Protein AF-A0A2D4M4Z4-F1 (afdb_monomer_lite)

Foldseek 3Di:
DVVVLVVCPPPPLVVLLVQCLVVLQPLVRNVVSLVVLLVVLQCVPNPDDDDPPDCSLVVSLVSLVSSLVSSVVNLVVVPDDDPVCCCRRPVVSNVSNVSSVVSSVPVPSDPVVCCVVVVNPPPD

Secondary structure (DSSP, 8-state):
-HHHHHHHTTTTHHHHHHHHHHSTT-HHHHHHHHHHHHHHH--GGG-S---TT-THHHHHHHHHHHHHHHHHHHHHT-----TTTHIIIIIHHHHHHHHHHHHHHHS--S-GGGHHHHT--TT-

InterPro domains:
  IPR044189 Exportin 4/7-like [PTHR12596] (1-124)

Sequence (124 aa):
FMMLFEWIYPAYMPILQRAVELWYHDPACTTPVLKLMAELVHNRSQRLQFDVSSPNGILLFRETSKMITTYGNRILTLGEVPKDQVYALKLKGVSICFSMLKAALSGSYVNFGVFRLYGDDALD

pLDDT: mean 85.31, std 11.13, range [47.78, 95.75]

Structure (mmCIF, N/CA/C/O backbone):
data_AF-A0A2D4M4Z4-F1
#
_entry.id   AF-A0A2D4M4Z4-F1
#
loop_
_atom_site.group_PDB
_atom_site.id
_atom_site.type_symbol
_atom_site.label_atom_id
_atom_site.label_alt_id
_ato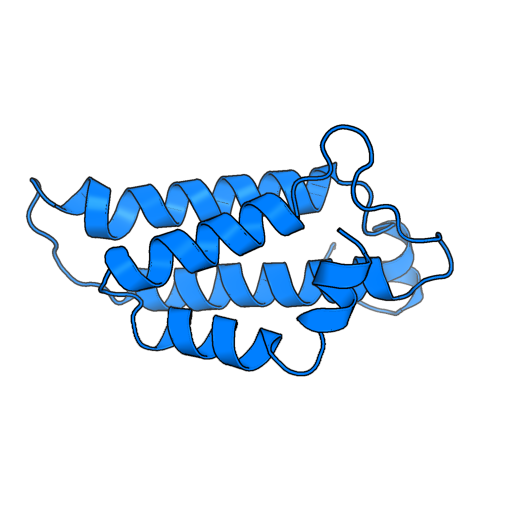m_site.label_comp_id
_atom_site.label_asym_id
_atom_site.label_entity_id
_atom_site.label_seq_id
_atom_site.pdbx_PDB_ins_code
_atom_site.Cartn_x
_atom_site.Cartn_y
_atom_site.Cartn_z
_atom_site.occupancy
_atom_site.B_iso_or_equiv
_atom_site.auth_seq_id
_atom_site.auth_comp_id
_atom_site.auth_asym_id
_atom_site.auth_atom_id
_atom_site.pdbx_PDB_model_num
ATOM 1 N N . PHE A 1 1 ? 10.422 -13.525 -6.873 1.00 77.31 1 PHE A N 1
ATOM 2 C CA . PHE A 1 1 ? 9.706 -12.242 -6.737 1.00 77.31 1 PHE A CA 1
ATOM 3 C C . PHE A 1 1 ? 9.188 -11.737 -8.079 1.00 77.31 1 PHE A C 1
ATOM 5 O O . PHE A 1 1 ? 7.999 -11.479 -8.140 1.00 77.31 1 PHE A O 1
ATOM 12 N N . MET A 1 2 ? 9.981 -11.717 -9.161 1.00 83.44 2 MET A N 1
ATOM 13 C CA . MET A 1 2 ? 9.459 -11.388 -10.506 1.00 83.44 2 MET A CA 1
ATOM 14 C C . MET A 1 2 ? 8.306 -12.300 -10.957 1.00 83.44 2 MET A C 1
ATOM 16 O O . MET A 1 2 ? 7.235 -11.792 -11.247 1.00 83.44 2 MET A O 1
ATOM 20 N N . MET A 1 3 ? 8.449 -13.630 -10.858 1.00 86.06 3 MET A N 1
ATOM 21 C CA . MET A 1 3 ? 7.341 -14.561 -11.162 1.00 86.06 3 MET A CA 1
ATOM 22 C C . MET A 1 3 ? 6.078 -14.307 -10.320 1.00 86.06 3 MET A C 1
ATOM 24 O O . MET A 1 3 ? 4.968 -14.515 -10.788 1.00 86.06 3 MET A O 1
ATOM 28 N N . LEU A 1 4 ? 6.233 -13.858 -9.066 1.00 86.38 4 LEU A N 1
ATOM 29 C CA . LEU A 1 4 ? 5.096 -13.519 -8.203 1.00 86.38 4 LEU A CA 1
ATOM 30 C C . LEU A 1 4 ? 4.425 -12.225 -8.677 1.00 86.38 4 LEU A C 1
ATOM 32 O O . LEU A 1 4 ? 3.203 -12.150 -8.705 1.00 86.38 4 LEU A O 1
ATOM 36 N N . PHE A 1 5 ? 5.220 -11.222 -9.058 1.00 86.38 5 PHE A N 1
ATOM 37 C CA . PHE A 1 5 ? 4.713 -9.982 -9.632 1.00 86.38 5 PHE A CA 1
ATOM 38 C C . PHE A 1 5 ? 3.964 -10.243 -10.943 1.00 86.38 5 PHE A C 1
ATOM 40 O O . PHE A 1 5 ? 2.835 -9.792 -11.072 1.00 86.38 5 PHE A O 1
ATOM 47 N N . GLU A 1 6 ? 4.535 -11.026 -11.859 1.00 87.88 6 GLU A N 1
ATOM 48 C CA . GLU A 1 6 ? 3.899 -11.418 -13.128 1.00 87.88 6 GLU A CA 1
ATOM 49 C C . GLU A 1 6 ? 2.654 -12.282 -12.928 1.00 87.88 6 GLU A C 1
ATOM 51 O O . GLU A 1 6 ? 1.710 -12.212 -13.709 1.00 87.88 6 GLU A O 1
ATOM 56 N N . TRP A 1 7 ? 2.629 -13.099 -11.874 1.00 88.56 7 TRP A N 1
ATOM 57 C CA . TRP A 1 7 ? 1.443 -13.874 -11.547 1.00 88.56 7 TRP A CA 1
ATOM 58 C C . TRP A 1 7 ? 0.321 -12.982 -11.011 1.00 88.56 7 TRP A C 1
ATOM 60 O O . TRP A 1 7 ? -0.820 -13.159 -11.417 1.00 88.56 7 TRP A O 1
ATOM 70 N N . ILE A 1 8 ? 0.623 -12.016 -10.132 1.00 89.25 8 ILE A N 1
ATOM 71 C CA . ILE A 1 8 ? -0.379 -11.131 -9.509 1.00 89.25 8 ILE A CA 1
ATOM 72 C C . ILE A 1 8 ? -0.849 -10.033 -10.470 1.00 89.25 8 ILE A C 1
ATOM 74 O O . ILE A 1 8 ? -2.043 -9.725 -10.530 1.00 89.25 8 ILE A O 1
ATOM 78 N N . TYR A 1 9 ? 0.073 -9.403 -11.189 1.00 86.94 9 TYR A N 1
ATOM 79 C CA . TYR A 1 9 ? -0.201 -8.288 -12.083 1.00 86.94 9 TYR A CA 1
ATOM 80 C C . TYR A 1 9 ? -0.304 -8.773 -13.539 1.00 86.94 9 TYR A C 1
ATOM 82 O O . TYR A 1 9 ? 0.593 -9.471 -13.997 1.00 86.94 9 TYR A O 1
ATOM 90 N N . PRO A 1 10 ? -1.334 -8.371 -14.310 1.00 88.12 10 PRO A N 1
ATOM 91 C CA . PRO A 1 10 ? -2.387 -7.413 -13.957 1.00 88.12 10 PRO A CA 1
ATOM 92 C C . PRO A 1 10 ? -3.657 -8.051 -13.368 1.00 88.12 10 PRO A C 1
ATOM 94 O O . PRO A 1 10 ? -4.513 -7.331 -12.863 1.00 88.12 10 PRO A O 1
ATOM 97 N N . ALA A 1 11 ? -3.817 -9.374 -13.444 1.00 90.19 11 ALA A N 1
ATOM 98 C CA . ALA A 1 11 ? -5.121 -10.024 -13.276 1.00 90.19 11 ALA A CA 1
ATOM 99 C C . ALA A 1 11 ? -5.660 -10.034 -11.832 1.00 90.19 11 ALA A C 1
ATOM 101 O O . ALA A 1 11 ? -6.856 -9.835 -11.621 1.00 90.19 11 ALA A O 1
ATOM 102 N N . TYR A 1 12 ? -4.803 -10.248 -10.831 1.00 90.69 12 TYR A N 1
ATOM 103 C CA . TYR A 1 12 ? -5.220 -10.436 -9.434 1.00 90.69 12 TYR A CA 1
ATOM 104 C C . TYR A 1 12 ? -5.011 -9.193 -8.563 1.00 90.69 12 TYR A C 1
ATOM 106 O O . TYR A 1 12 ? -5.627 -9.079 -7.503 1.00 90.69 12 TYR A O 1
ATOM 114 N N . MET A 1 13 ? -4.209 -8.222 -9.011 1.00 91.56 13 MET A N 1
ATOM 115 C CA . MET A 1 13 ? -4.018 -6.954 -8.296 1.00 91.56 13 MET A CA 1
ATOM 116 C C . MET A 1 13 ? -5.345 -6.206 -8.014 1.00 91.56 13 MET A C 1
ATOM 118 O O . MET A 1 13 ? -5.543 -5.767 -6.877 1.00 91.56 13 MET A O 1
ATOM 122 N N . PRO A 1 14 ? -6.309 -6.120 -8.960 1.00 93.00 14 PRO A N 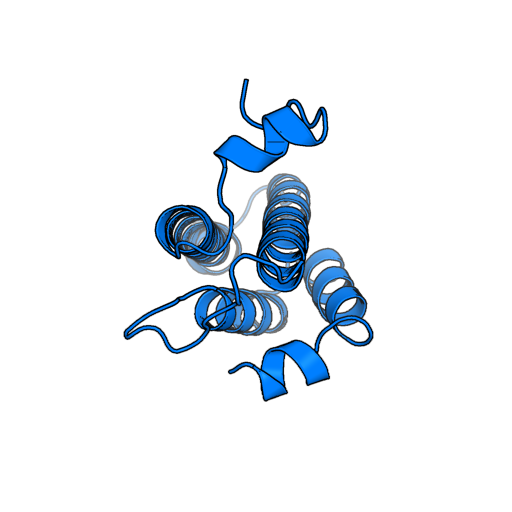1
ATOM 123 C CA . PRO A 1 14 ? -7.613 -5.506 -8.700 1.00 93.00 14 PRO A CA 1
ATOM 124 C C . PRO A 1 14 ? -8.420 -6.232 -7.619 1.00 93.00 14 PRO A C 1
ATOM 126 O O . PRO A 1 14 ? -9.137 -5.591 -6.854 1.00 93.00 14 PRO A O 1
ATOM 129 N N . ILE A 1 15 ? -8.283 -7.559 -7.524 1.00 93.88 15 ILE A N 1
ATOM 130 C CA . ILE A 1 15 ? -8.970 -8.374 -6.514 1.00 93.88 15 ILE A CA 1
ATOM 131 C C . ILE A 1 15 ? -8.427 -8.038 -5.125 1.00 93.88 15 ILE A C 1
ATOM 133 O O . ILE A 1 15 ? -9.207 -7.803 -4.204 1.00 93.88 15 ILE A O 1
ATOM 137 N N . LEU A 1 16 ? -7.101 -7.944 -4.981 1.00 93.31 16 LEU A N 1
ATOM 138 C CA . LEU A 1 16 ? -6.462 -7.552 -3.722 1.00 93.31 16 LEU A CA 1
ATOM 139 C C . LEU A 1 16 ? -6.877 -6.141 -3.292 1.00 93.31 16 LEU A C 1
ATOM 141 O O . LEU A 1 16 ? -7.194 -5.922 -2.124 1.00 93.31 16 LEU A O 1
ATOM 145 N N . GLN A 1 17 ? -6.939 -5.194 -4.232 1.00 93.31 17 GLN A N 1
ATOM 146 C CA . GLN A 1 17 ? -7.410 -3.838 -3.937 1.00 93.31 17 GLN A CA 1
ATOM 147 C C . GLN A 1 17 ? -8.869 -3.826 -3.494 1.00 93.31 17 GLN A C 1
ATOM 149 O O . GLN A 1 17 ? -9.204 -3.201 -2.488 1.00 93.31 17 GLN A O 1
ATOM 154 N N . ARG A 1 18 ? -9.734 -4.556 -4.205 1.00 94.56 18 ARG A N 1
ATOM 155 C CA . ARG A 1 18 ? -11.150 -4.651 -3.852 1.00 94.56 18 ARG A CA 1
ATOM 156 C C . ARG A 1 18 ? -11.350 -5.306 -2.489 1.00 94.56 18 ARG A C 1
ATOM 158 O O . ARG A 1 18 ? -12.232 -4.888 -1.744 1.00 94.56 18 ARG A O 1
ATOM 165 N N . ALA A 1 19 ? -10.519 -6.286 -2.142 1.00 94.25 19 ALA A N 1
ATOM 166 C CA . ALA A 1 19 ? -10.564 -6.930 -0.840 1.00 94.25 19 ALA A CA 1
ATOM 167 C C . ALA A 1 19 ? -10.268 -5.941 0.295 1.00 94.25 19 ALA A C 1
ATOM 169 O O . ALA A 1 19 ? -11.024 -5.846 1.260 1.00 94.25 19 ALA A O 1
ATOM 170 N N . VAL A 1 20 ? -9.205 -5.149 0.153 1.00 94.81 20 VAL A N 1
ATOM 171 C CA . VAL A 1 20 ? -8.844 -4.131 1.147 1.00 94.81 20 VAL A CA 1
ATOM 172 C C . VAL A 1 20 ? -9.907 -3.036 1.241 1.00 94.81 20 VAL A C 1
ATOM 174 O O . VAL A 1 20 ? -10.187 -2.539 2.329 1.00 94.81 20 VAL A O 1
ATOM 177 N N . GLU A 1 21 ? -10.535 -2.687 0.120 1.00 94.88 21 GLU A N 1
ATOM 178 C CA . GLU A 1 21 ? -11.613 -1.703 0.084 1.00 94.88 21 GLU A CA 1
ATOM 179 C C . GLU A 1 21 ? -12.888 -2.180 0.797 1.00 94.88 21 GLU A C 1
ATOM 181 O O . GLU A 1 21 ? -13.523 -1.392 1.495 1.00 94.88 21 GLU A O 1
ATOM 186 N N . LEU A 1 22 ? -13.276 -3.446 0.617 1.00 94.88 22 LEU A N 1
ATOM 187 C CA . LEU A 1 22 ? -14.497 -4.020 1.193 1.00 94.88 22 LEU A CA 1
ATOM 188 C C . LEU A 1 22 ? -14.342 -4.354 2.678 1.00 94.88 22 LEU A C 1
ATOM 190 O O . LEU A 1 22 ? -15.218 -4.039 3.483 1.00 94.88 22 LEU A O 1
ATOM 194 N N . TRP A 1 23 ? -13.219 -4.968 3.044 1.00 95.06 23 TRP A N 1
ATOM 195 C CA . TRP A 1 23 ? -12.980 -5.495 4.388 1.00 95.06 23 TRP A CA 1
ATOM 196 C C . TRP A 1 23 ? -12.091 -4.587 5.238 1.00 95.06 23 TRP A C 1
ATOM 198 O O . TRP A 1 23 ? -11.476 -5.053 6.189 1.00 95.06 23 TRP A O 1
ATOM 208 N N . TYR A 1 24 ? -12.033 -3.284 4.939 1.00 92.38 24 TYR A N 1
ATOM 209 C CA . TYR A 1 24 ? -11.206 -2.299 5.658 1.00 92.38 24 TYR A CA 1
ATOM 210 C C . TYR A 1 24 ? -11.391 -2.299 7.189 1.00 92.38 24 TYR A C 1
ATOM 212 O O . TYR A 1 24 ? -10.493 -1.887 7.916 1.00 92.38 24 TYR A O 1
ATOM 220 N N . HIS A 1 25 ? -12.552 -2.745 7.671 1.00 91.00 25 HIS A N 1
ATOM 221 C CA . HIS A 1 25 ? -12.916 -2.841 9.084 1.00 91.00 25 HIS A CA 1
ATOM 222 C C . HIS A 1 25 ? -12.475 -4.158 9.748 1.00 91.00 25 HIS A C 1
ATOM 224 O O . HIS A 1 25 ? -12.526 -4.253 10.971 1.00 91.00 25 HIS A O 1
ATOM 230 N N . ASP A 1 26 ? -12.041 -5.157 8.972 1.00 94.00 26 ASP A N 1
ATOM 231 C CA . ASP A 1 26 ? -11.583 -6.457 9.461 1.00 94.00 26 ASP A CA 1
ATOM 232 C C . ASP A 1 26 ? -10.064 -6.635 9.236 1.00 94.00 26 ASP A C 1
ATOM 234 O O . ASP A 1 26 ? -9.596 -6.893 8.113 1.00 94.00 26 ASP A O 1
ATOM 238 N N . PRO A 1 27 ? -9.246 -6.532 10.303 1.00 91.62 27 PRO A N 1
ATOM 239 C CA . PRO A 1 27 ? -7.810 -6.767 10.237 1.00 91.62 27 PRO A CA 1
ATOM 240 C C . PRO A 1 27 ? -7.425 -8.180 9.812 1.00 91.62 27 PRO A C 1
ATOM 242 O O . PRO A 1 27 ? -6.319 -8.344 9.294 1.00 91.62 27 PRO A O 1
ATOM 245 N N . ALA A 1 28 ? -8.273 -9.190 10.031 1.00 93.00 28 ALA A N 1
ATOM 246 C CA . ALA A 1 28 ? -7.973 -10.567 9.650 1.00 93.00 28 ALA A CA 1
ATOM 247 C C . ALA A 1 28 ? -7.903 -10.717 8.124 1.00 93.00 28 ALA A C 1
ATOM 249 O O . ALA A 1 28 ? -7.065 -11.464 7.621 1.00 93.00 28 ALA A O 1
ATOM 250 N N . CYS A 1 29 ? -8.707 -9.943 7.391 1.00 92.81 29 CYS A N 1
ATOM 251 C CA . CYS A 1 29 ? -8.691 -9.896 5.932 1.00 92.81 29 CYS A CA 1
ATOM 252 C C . CYS A 1 29 ? -7.671 -8.890 5.384 1.00 92.81 29 CYS A C 1
ATOM 254 O O . CYS A 1 29 ? -6.929 -9.196 4.452 1.00 92.81 29 CYS A O 1
ATOM 256 N N . THR A 1 30 ? -7.600 -7.688 5.959 1.00 93.69 30 THR A N 1
ATOM 257 C CA . THR A 1 30 ? -6.764 -6.601 5.415 1.00 93.69 30 THR A CA 1
ATOM 258 C C . THR A 1 30 ? -5.286 -6.757 5.741 1.00 93.69 30 THR A C 1
ATOM 260 O O . THR A 1 30 ? -4.441 -6.536 4.874 1.00 93.69 30 THR A O 1
ATOM 263 N N . THR A 1 31 ? -4.938 -7.176 6.962 1.00 93.75 31 THR A N 1
ATOM 264 C CA . THR A 1 31 ? -3.534 -7.263 7.399 1.00 93.75 31 THR A CA 1
ATOM 265 C C . THR A 1 31 ? -2.702 -8.196 6.516 1.00 93.75 31 THR A C 1
ATOM 267 O O . THR A 1 31 ? -1.597 -7.794 6.147 1.00 93.75 31 THR A O 1
ATOM 270 N N . PRO A 1 32 ? -3.161 -9.411 6.150 1.00 95.19 32 PRO A N 1
ATOM 271 C CA . PRO A 1 32 ? -2.400 -10.288 5.263 1.00 95.19 32 PRO A CA 1
ATOM 272 C C . PRO A 1 32 ? -2.165 -9.673 3.884 1.00 95.19 32 PRO A C 1
ATOM 274 O O . PRO A 1 32 ? -1.048 -9.747 3.380 1.00 95.19 32 PRO A O 1
ATOM 277 N N . VAL A 1 33 ? -3.175 -9.015 3.304 1.00 94.88 33 VAL A N 1
ATOM 278 C CA . VAL A 1 33 ? -3.055 -8.375 1.985 1.00 94.88 33 VAL A CA 1
ATOM 279 C C . VAL A 1 33 ? -2.073 -7.205 2.035 1.00 94.88 33 VAL A C 1
ATOM 281 O O . VAL A 1 33 ? -1.171 -7.120 1.204 1.00 94.88 33 VAL A O 1
ATOM 284 N N . LEU A 1 34 ? -2.182 -6.342 3.048 1.00 94.88 34 LEU A N 1
ATOM 285 C CA . LEU A 1 34 ? -1.257 -5.222 3.240 1.00 94.88 34 LEU A CA 1
ATOM 286 C C . LEU A 1 34 ? 0.177 -5.707 3.497 1.00 94.88 34 LEU A C 1
ATOM 288 O O . LEU A 1 34 ? 1.122 -5.129 2.970 1.00 94.88 34 LEU A O 1
ATOM 292 N N . LYS A 1 35 ? 0.362 -6.784 4.270 1.00 94.50 35 LYS A N 1
ATOM 293 C CA . LYS A 1 35 ? 1.685 -7.385 4.496 1.00 94.50 35 LYS A CA 1
ATOM 294 C C . LYS A 1 35 ? 2.263 -8.022 3.238 1.00 94.50 35 LYS A C 1
ATOM 296 O O . LYS A 1 35 ? 3.456 -7.874 3.001 1.00 94.50 35 LYS A O 1
ATOM 301 N N . LEU A 1 36 ? 1.441 -8.704 2.441 1.00 92.88 36 LEU A N 1
ATOM 302 C CA . LEU A 1 36 ? 1.861 -9.264 1.157 1.00 92.88 36 LEU A CA 1
ATOM 303 C C . LEU A 1 36 ? 2.366 -8.153 0.232 1.00 92.88 36 LEU A C 1
ATOM 305 O O . LEU A 1 36 ? 3.456 -8.271 -0.321 1.00 92.88 36 LEU A O 1
ATOM 309 N N . MET A 1 37 ? 1.609 -7.059 0.118 1.00 92.81 37 MET A N 1
ATOM 310 C CA . MET A 1 37 ? 2.026 -5.889 -0.656 1.00 92.81 37 MET A CA 1
ATOM 311 C C . MET A 1 37 ? 3.297 -5.253 -0.091 1.00 92.81 37 MET A C 1
ATOM 313 O O . MET A 1 37 ? 4.196 -4.905 -0.852 1.00 92.81 37 MET A O 1
ATOM 317 N N . ALA A 1 38 ? 3.421 -5.161 1.234 1.00 92.12 38 ALA A N 1
ATOM 318 C CA . ALA A 1 38 ? 4.627 -4.646 1.870 1.00 92.12 38 ALA A CA 1
ATOM 319 C C . ALA A 1 38 ? 5.863 -5.487 1.571 1.00 92.12 38 ALA A C 1
ATOM 321 O O . ALA A 1 38 ? 6.895 -4.918 1.235 1.00 92.12 38 ALA A O 1
ATOM 322 N N . GLU A 1 39 ? 5.764 -6.812 1.629 1.00 90.38 39 GLU A N 1
ATOM 323 C CA . GLU A 1 39 ? 6.869 -7.702 1.263 1.00 90.38 39 GLU A CA 1
ATOM 324 C C . GLU A 1 39 ? 7.180 -7.658 -0.235 1.00 90.38 39 GLU A C 1
ATOM 326 O O . GLU A 1 39 ? 8.349 -7.678 -0.612 1.00 90.38 39 GLU A O 1
ATOM 331 N N . LEU A 1 40 ? 6.164 -7.545 -1.098 1.00 88.12 40 LEU A N 1
ATOM 332 C CA . LEU A 1 40 ? 6.364 -7.425 -2.545 1.00 88.12 40 LEU A CA 1
ATOM 333 C C . LEU A 1 40 ? 7.144 -6.152 -2.902 1.00 88.12 40 LEU A C 1
ATOM 335 O O . LEU A 1 40 ? 8.028 -6.186 -3.753 1.00 88.12 40 LEU A O 1
ATOM 339 N N . VAL A 1 41 ? 6.833 -5.044 -2.229 1.00 86.88 41 VAL A N 1
ATOM 340 C CA . VAL A 1 41 ? 7.502 -3.750 -2.410 1.00 86.88 41 VAL A CA 1
ATOM 341 C C . VAL A 1 41 ? 8.820 -3.687 -1.634 1.00 86.88 41 VAL A C 1
ATOM 343 O O . VAL A 1 41 ? 9.681 -2.862 -1.927 1.00 86.88 41 VAL A O 1
ATOM 346 N N . HIS A 1 42 ? 9.068 -4.553 -0.658 1.00 84.38 42 HIS A N 1
ATOM 347 C CA . HIS A 1 42 ? 10.302 -4.499 0.115 1.00 84.38 42 HIS A CA 1
ATOM 348 C C . HIS A 1 42 ? 11.497 -5.102 -0.648 1.00 84.38 42 HIS A C 1
ATOM 350 O O . HIS A 1 42 ? 11.734 -6.309 -0.621 1.00 84.38 42 HIS A O 1
ATOM 356 N N . ASN A 1 43 ? 12.321 -4.248 -1.273 1.00 74.38 43 ASN A N 1
ATOM 357 C CA . ASN A 1 43 ? 13.475 -4.681 -2.081 1.00 74.38 43 ASN A CA 1
ATOM 358 C C . ASN A 1 43 ? 14.720 -5.083 -1.271 1.00 74.38 43 ASN A C 1
ATOM 360 O O . ASN A 1 43 ? 15.849 -4.689 -1.584 1.00 74.38 43 ASN A O 1
ATOM 364 N N . ARG A 1 44 ? 14.567 -5.830 -0.178 1.00 72.19 44 ARG A N 1
ATOM 365 C CA . ARG A 1 44 ? 15.739 -6.235 0.606 1.00 72.19 44 ARG A CA 1
ATOM 366 C C . ARG A 1 44 ? 16.608 -7.188 -0.213 1.00 72.19 44 ARG A C 1
ATOM 368 O O . ARG A 1 44 ? 16.106 -8.179 -0.735 1.00 72.19 44 ARG A O 1
ATOM 375 N N . SER A 1 45 ? 17.906 -6.894 -0.303 1.00 69.62 45 SER A N 1
ATOM 376 C CA . SER A 1 45 ? 18.891 -7.685 -1.063 1.00 69.62 45 SER A CA 1
ATOM 377 C C . SER A 1 45 ? 18.644 -7.735 -2.576 1.00 69.62 45 SER A C 1
ATOM 379 O O . SER A 1 45 ? 19.019 -8.713 -3.213 1.00 69.62 45 SER A O 1
ATOM 381 N N . GLN A 1 46 ? 18.014 -6.701 -3.148 1.00 70.56 46 GLN A N 1
ATOM 382 C CA . GLN A 1 46 ? 17.719 -6.623 -4.585 1.00 70.56 46 GLN A CA 1
ATOM 383 C C . GLN A 1 46 ? 16.894 -7.821 -5.103 1.00 70.56 46 GLN A C 1
ATOM 385 O O . GLN A 1 46 ? 17.135 -8.347 -6.189 1.00 70.56 46 GLN A O 1
ATOM 390 N N . ARG A 1 47 ? 15.935 -8.297 -4.300 1.00 76.38 47 ARG A N 1
ATOM 391 C CA . ARG A 1 47 ? 15.074 -9.448 -4.628 1.00 76.38 47 ARG A CA 1
ATOM 392 C C . ARG A 1 47 ? 14.146 -9.198 -5.812 1.00 76.38 47 ARG A C 1
ATOM 394 O O . ARG A 1 47 ? 13.754 -10.157 -6.480 1.00 76.38 47 ARG A O 1
ATOM 401 N N . LEU A 1 48 ? 13.769 -7.944 -6.036 1.00 76.50 48 LEU A N 1
ATOM 402 C CA . LEU A 1 48 ? 12.930 -7.518 -7.143 1.00 76.50 48 LEU A CA 1
ATOM 403 C C . LEU A 1 48 ? 13.677 -6.418 -7.900 1.00 76.50 48 LEU A C 1
ATOM 405 O O . LEU A 1 48 ? 13.704 -5.263 -7.486 1.00 76.50 48 LEU A O 1
ATOM 409 N N . GLN A 1 49 ? 14.344 -6.806 -8.982 1.00 74.12 49 GLN A N 1
ATOM 410 C CA . GLN A 1 49 ? 15.021 -5.878 -9.880 1.00 74.12 49 GLN A CA 1
ATOM 411 C C . GLN A 1 49 ? 14.202 -5.749 -11.152 1.00 74.12 49 GLN A C 1
ATOM 413 O O . GLN A 1 49 ? 13.914 -6.744 -11.817 1.00 74.12 49 GLN A O 1
ATOM 418 N N . PHE A 1 50 ? 13.833 -4.516 -11.468 1.00 77.81 50 PHE A N 1
ATOM 419 C CA . PHE A 1 50 ? 13.292 -4.169 -12.768 1.00 77.81 50 PHE A CA 1
ATOM 420 C C . PHE A 1 50 ? 14.418 -3.573 -13.596 1.00 77.81 50 PHE A C 1
ATOM 422 O O . PHE A 1 50 ? 15.232 -2.809 -13.075 1.00 77.81 50 PHE A O 1
ATOM 429 N N . ASP A 1 51 ? 14.464 -3.932 -14.874 1.00 73.44 51 ASP A N 1
ATOM 430 C CA . ASP A 1 51 ? 15.329 -3.229 -15.809 1.00 73.44 51 ASP A CA 1
ATOM 431 C C . ASP A 1 51 ? 14.917 -1.748 -15.870 1.00 73.44 51 ASP A C 1
ATOM 433 O O . ASP A 1 51 ? 13.732 -1.429 -15.742 1.00 73.44 51 ASP A O 1
ATOM 437 N N . VAL A 1 52 ? 15.873 -0.841 -16.071 1.00 67.19 52 VAL A N 1
ATOM 438 C CA . VAL A 1 52 ? 15.614 0.605 -16.175 1.00 67.19 52 VAL A CA 1
ATOM 439 C C . VAL A 1 52 ? 14.684 0.920 -17.353 1.00 67.19 52 VAL A C 1
ATOM 441 O O . VAL A 1 52 ? 13.940 1.896 -17.301 1.00 67.19 52 VAL A O 1
ATOM 444 N N . SER A 1 53 ? 14.672 0.080 -18.392 1.00 72.19 53 SER A N 1
ATOM 445 C CA . SER A 1 53 ? 13.741 0.194 -19.516 1.00 72.19 53 SER A CA 1
ATOM 446 C C . SER A 1 53 ? 12.382 -0.473 -19.265 1.00 72.19 53 SER A C 1
ATOM 448 O O . SER A 1 53 ? 11.507 -0.418 -20.130 1.00 72.19 53 SER A O 1
ATOM 450 N N . SER A 1 54 ? 12.190 -1.151 -18.130 1.00 80.12 54 SER A N 1
ATOM 451 C CA . SER A 1 54 ? 10.956 -1.874 -17.825 1.00 80.12 54 SER A CA 1
ATOM 452 C C . SER A 1 54 ? 9.908 -0.956 -17.184 1.00 80.12 54 SER A C 1
ATOM 454 O O . SER A 1 54 ? 10.195 -0.294 -16.185 1.00 80.12 54 SER A O 1
ATOM 456 N N . PRO A 1 55 ? 8.646 -0.979 -17.653 1.00 81.94 55 PRO A N 1
ATOM 457 C CA . PRO A 1 55 ? 7.564 -0.239 -17.004 1.00 81.94 55 PRO A CA 1
ATOM 458 C C . PRO A 1 55 ? 7.157 -0.842 -15.648 1.00 81.94 55 PRO A C 1
ATOM 460 O O . PRO A 1 55 ? 6.439 -0.202 -14.882 1.00 81.94 55 PRO A O 1
ATOM 463 N N . ASN A 1 56 ? 7.602 -2.061 -15.322 1.00 85.06 56 ASN A N 1
ATOM 464 C CA . ASN A 1 56 ? 7.120 -2.827 -14.170 1.00 85.06 56 ASN A CA 1
ATOM 465 C C . ASN A 1 56 ? 7.358 -2.130 -12.823 1.00 85.06 56 ASN A C 1
ATOM 467 O O . ASN A 1 56 ? 6.517 -2.234 -11.931 1.00 85.06 56 ASN A O 1
ATOM 471 N N . GLY A 1 57 ? 8.451 -1.375 -12.686 1.00 84.56 57 GLY A N 1
ATOM 472 C CA . GLY A 1 57 ? 8.720 -0.593 -11.478 1.00 84.56 57 GLY A CA 1
ATOM 473 C C . GLY A 1 57 ? 7.696 0.521 -11.249 1.00 84.56 57 GLY A C 1
ATOM 474 O O . GLY A 1 57 ? 7.171 0.665 -10.143 1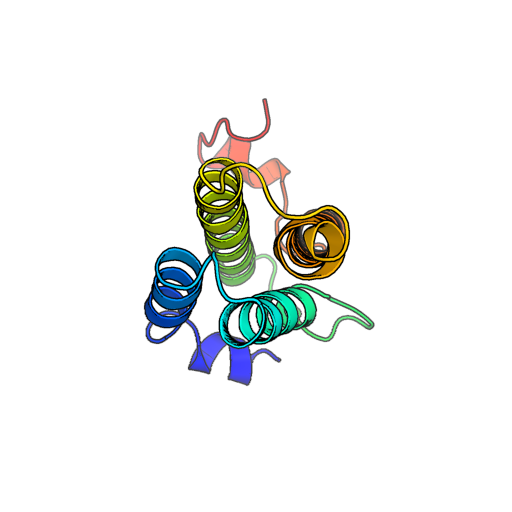.00 84.56 57 GLY A O 1
ATOM 475 N N . ILE A 1 58 ? 7.334 1.244 -12.315 1.00 83.69 58 ILE A N 1
ATOM 476 C CA . ILE A 1 58 ? 6.287 2.278 -12.287 1.00 83.69 58 ILE A CA 1
ATOM 477 C C . ILE A 1 58 ? 4.924 1.642 -12.004 1.00 83.69 58 ILE A C 1
ATOM 479 O O . ILE A 1 58 ? 4.160 2.155 -11.186 1.00 83.69 58 ILE A O 1
ATOM 483 N N . LEU A 1 59 ? 4.624 0.504 -12.636 1.00 87.75 59 LEU A N 1
ATOM 484 C CA . LEU A 1 59 ? 3.367 -0.215 -12.423 1.00 87.75 59 LEU A CA 1
ATOM 485 C C . LEU A 1 59 ? 3.230 -0.687 -10.971 1.00 87.75 59 LEU A C 1
ATOM 487 O O . LEU A 1 59 ? 2.197 -0.449 -10.348 1.00 87.75 59 LEU A O 1
ATOM 491 N N . LEU A 1 60 ? 4.281 -1.277 -10.393 1.00 88.75 60 LEU A N 1
ATOM 492 C CA . LEU A 1 60 ? 4.287 -1.679 -8.987 1.00 88.75 60 LEU A CA 1
ATOM 493 C C . LEU A 1 60 ? 4.080 -0.479 -8.056 1.00 88.75 60 LEU A C 1
ATOM 495 O O . LEU A 1 60 ? 3.280 -0.562 -7.120 1.00 88.75 60 LEU A O 1
ATOM 499 N N . PHE A 1 61 ? 4.771 0.634 -8.311 1.00 87.88 61 PHE A N 1
ATOM 500 C CA . PHE A 1 61 ? 4.612 1.859 -7.531 1.00 87.88 61 PHE A CA 1
ATOM 501 C C . PHE A 1 61 ? 3.175 2.381 -7.597 1.00 87.88 61 PHE A C 1
ATOM 503 O O . PHE A 1 61 ? 2.568 2.639 -6.560 1.00 87.88 61 PHE A O 1
ATOM 510 N N . ARG A 1 62 ? 2.591 2.452 -8.796 1.00 88.56 62 ARG A N 1
ATOM 511 C CA . ARG A 1 62 ? 1.205 2.884 -9.005 1.00 88.56 62 ARG A CA 1
ATOM 512 C C . ARG A 1 62 ? 0.208 2.014 -8.239 1.00 88.56 62 ARG A C 1
ATOM 514 O O . ARG A 1 62 ? -0.653 2.547 -7.540 1.00 88.56 62 ARG A O 1
ATOM 521 N N . GLU A 1 63 ? 0.318 0.691 -8.343 1.00 91.44 63 GLU A N 1
ATOM 522 C CA . GLU A 1 63 ? -0.596 -0.233 -7.657 1.00 91.44 63 GLU A CA 1
ATOM 523 C C . GLU A 1 63 ? -0.441 -0.175 -6.132 1.00 91.44 63 GLU A C 1
ATOM 525 O O . GLU A 1 63 ? -1.430 -0.253 -5.398 1.00 91.44 63 GLU A O 1
ATOM 530 N N . THR A 1 64 ? 0.786 0.034 -5.652 1.00 92.31 64 THR A N 1
ATOM 531 C CA . THR A 1 64 ? 1.081 0.227 -4.226 1.00 92.31 64 THR A CA 1
ATOM 532 C C . THR A 1 64 ? 0.477 1.529 -3.711 1.00 92.31 64 THR A C 1
ATOM 534 O O . THR A 1 64 ? -0.226 1.524 -2.700 1.00 92.31 64 THR A O 1
ATOM 537 N N . SER A 1 65 ? 0.684 2.636 -4.426 1.00 92.00 65 SER A N 1
ATOM 538 C CA . SER A 1 65 ? 0.117 3.943 -4.089 1.00 92.00 65 SER A CA 1
ATOM 539 C C . SER A 1 65 ? -1.408 3.893 -4.060 1.00 92.00 65 SER A C 1
ATOM 541 O O . SER A 1 65 ? -2.020 4.362 -3.102 1.00 92.00 65 SER A O 1
ATOM 543 N N . LYS A 1 66 ? -2.031 3.232 -5.044 1.00 93.75 66 LYS A N 1
ATOM 544 C CA . LYS A 1 66 ? -3.482 3.019 -5.076 1.00 93.75 66 LYS A CA 1
ATOM 545 C C . LYS A 1 66 ? -3.978 2.184 -3.893 1.00 93.75 66 LYS A C 1
ATOM 547 O O . LYS A 1 66 ? -5.018 2.502 -3.320 1.00 93.75 66 LYS A O 1
ATOM 552 N N . MET A 1 67 ? -3.244 1.145 -3.491 1.00 94.81 67 MET A N 1
ATOM 553 C CA . MET A 1 67 ? -3.585 0.336 -2.315 1.00 9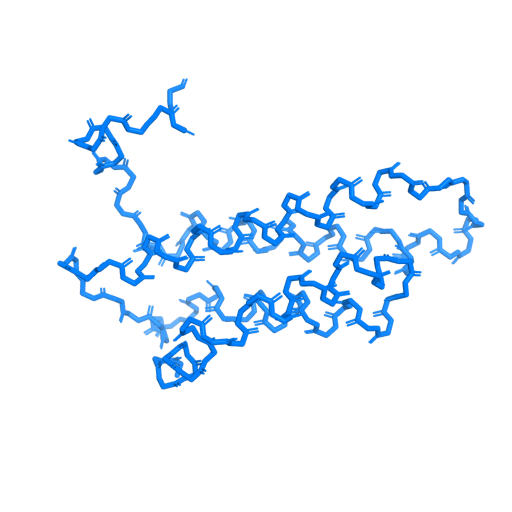4.81 67 MET A CA 1
ATOM 554 C C . MET A 1 67 ? -3.542 1.174 -1.028 1.00 94.81 67 MET A C 1
ATOM 556 O O . MET A 1 67 ? -4.478 1.127 -0.227 1.00 94.81 67 MET A O 1
ATOM 560 N N . ILE A 1 68 ? -2.479 1.968 -0.848 1.00 95.12 68 ILE A N 1
ATOM 561 C CA . ILE A 1 68 ? -2.291 2.838 0.321 1.00 95.12 68 ILE A CA 1
ATOM 562 C C . ILE A 1 68 ? -3.417 3.869 0.414 1.00 95.12 68 ILE A C 1
ATOM 564 O O . ILE A 1 68 ? -4.023 4.008 1.476 1.00 95.12 68 ILE A O 1
ATOM 568 N N . THR A 1 69 ? -3.728 4.567 -0.681 1.00 95.38 69 THR A N 1
ATOM 569 C CA . THR A 1 69 ? -4.781 5.593 -0.687 1.00 95.38 69 THR A CA 1
ATOM 570 C C . THR A 1 69 ? -6.167 4.988 -0.500 1.00 95.38 69 THR A C 1
ATOM 572 O O . THR A 1 69 ? -6.965 5.530 0.260 1.00 95.38 69 THR A O 1
ATOM 575 N N . THR A 1 70 ? -6.450 3.832 -1.108 1.00 95.12 70 THR A N 1
ATOM 576 C CA . THR A 1 70 ? -7.734 3.128 -0.940 1.00 95.12 70 THR A CA 1
ATOM 577 C C . THR A 1 70 ? -7.956 2.728 0.516 1.00 95.12 70 THR A C 1
ATOM 579 O O . THR A 1 70 ? -8.990 3.063 1.096 1.00 95.12 70 THR A O 1
ATOM 582 N N . TYR A 1 71 ? -6.976 2.061 1.135 1.00 95.75 71 TYR A N 1
ATOM 583 C CA . TYR A 1 71 ? -7.069 1.679 2.543 1.00 95.75 71 TYR A CA 1
ATOM 584 C C . TYR A 1 71 ? -7.149 2.905 3.458 1.00 95.75 71 TYR A C 1
ATOM 586 O O . TYR A 1 71 ? -8.001 2.958 4.341 1.00 95.75 71 TYR A O 1
ATOM 594 N N . GLY A 1 72 ? -6.303 3.912 3.216 1.00 94.31 72 GLY A N 1
ATOM 595 C CA . GLY A 1 72 ? -6.269 5.161 3.976 1.00 94.31 72 GLY A CA 1
ATOM 596 C C . GLY A 1 72 ? -7.612 5.894 3.960 1.00 94.31 72 GLY A C 1
ATOM 597 O O . GLY A 1 72 ? -8.146 6.233 5.011 1.00 94.31 72 GLY A O 1
ATOM 598 N N . ASN A 1 73 ? -8.217 6.063 2.786 1.00 95.12 73 ASN A N 1
ATOM 599 C CA . ASN A 1 73 ? -9.517 6.722 2.667 1.00 95.12 73 ASN A CA 1
ATOM 600 C C . ASN A 1 73 ? -10.619 5.940 3.387 1.00 95.12 73 ASN A C 1
ATOM 602 O O . ASN A 1 73 ? -11.451 6.535 4.068 1.00 95.12 73 ASN A O 1
ATOM 606 N N . ARG A 1 74 ? -10.613 4.605 3.298 1.00 94.81 74 ARG A N 1
ATOM 607 C CA . ARG A 1 74 ? -11.603 3.767 3.985 1.00 94.81 74 ARG A CA 1
ATOM 608 C C . ARG A 1 74 ? -11.417 3.783 5.500 1.00 94.81 74 ARG A C 1
ATOM 610 O O . ARG A 1 74 ? -12.391 3.972 6.222 1.00 94.81 74 ARG A O 1
ATOM 617 N N . ILE A 1 75 ? -10.189 3.677 6.004 1.00 93.38 75 ILE A N 1
ATOM 618 C CA . ILE A 1 75 ? -9.936 3.650 7.451 1.00 93.38 75 ILE A CA 1
ATOM 619 C C . ILE A 1 75 ? -10.232 4.992 8.140 1.00 93.38 75 ILE A C 1
ATOM 621 O O . ILE A 1 75 ? -10.536 5.020 9.332 1.00 93.38 75 ILE A O 1
ATOM 625 N N . LEU A 1 76 ? -10.184 6.107 7.404 1.00 91.50 76 LEU A N 1
ATOM 626 C CA . LEU A 1 76 ? -10.619 7.415 7.903 1.00 91.50 76 LEU A CA 1
ATOM 627 C C . LEU A 1 76 ? -12.136 7.484 8.123 1.00 91.50 76 LEU A C 1
ATOM 629 O O . LEU A 1 76 ? -12.576 8.198 9.018 1.00 91.50 76 LEU A O 1
ATOM 633 N N . THR A 1 77 ? -12.921 6.708 7.367 1.00 92.69 77 THR A N 1
ATOM 634 C CA . THR A 1 77 ? -14.378 6.575 7.578 1.00 92.69 77 THR A CA 1
ATOM 635 C C . THR A 1 77 ? -14.741 5.659 8.746 1.00 92.69 77 THR A C 1
ATOM 637 O O . THR A 1 77 ? -15.901 5.604 9.149 1.00 92.69 77 THR A O 1
ATOM 640 N N . LEU A 1 78 ? -13.762 4.937 9.303 1.00 88.25 78 LEU A N 1
ATOM 641 C CA . LEU A 1 78 ? -13.954 4.144 10.508 1.00 88.25 78 LEU A CA 1
ATOM 642 C C . LEU A 1 78 ? -14.201 5.110 11.678 1.00 88.25 78 LEU A C 1
ATOM 644 O O . LEU A 1 78 ? -13.320 5.913 12.007 1.00 88.25 78 LEU A O 1
ATOM 648 N N . GLY A 1 79 ? -15.405 5.044 12.253 1.00 86.62 79 GLY A N 1
ATOM 649 C CA . GLY A 1 79 ? -15.855 5.903 13.350 1.00 86.62 79 GLY A CA 1
ATOM 650 C C . GLY A 1 79 ? -15.088 5.683 14.657 1.00 86.62 79 GLY A C 1
ATOM 651 O O . GLY A 1 79 ? -13.930 5.261 14.669 1.00 86.62 79 GLY A O 1
ATOM 652 N N . GLU A 1 80 ? -15.726 5.979 15.788 1.00 87.25 80 GLU A N 1
ATOM 653 C CA . GLU A 1 80 ? -15.102 5.739 17.088 1.00 87.25 80 GLU A CA 1
ATOM 654 C C . GLU A 1 80 ? -14.868 4.243 17.316 1.00 87.25 80 GLU A C 1
ATOM 656 O O . GLU A 1 80 ? -15.779 3.421 17.231 1.00 87.25 80 GLU A O 1
ATOM 661 N N . VAL A 1 81 ? -13.612 3.898 17.598 1.00 89.38 81 VAL A N 1
ATOM 662 C CA . VAL A 1 81 ? -13.182 2.534 17.896 1.00 89.38 81 VAL A CA 1
ATOM 663 C C . VAL A 1 81 ? -12.888 2.432 19.394 1.00 89.38 81 VAL A C 1
ATOM 665 O O . VAL A 1 81 ? -12.220 3.324 19.930 1.00 89.38 81 VAL A O 1
ATOM 668 N N . PRO A 1 82 ? -13.314 1.353 20.074 1.00 91.25 82 PRO A N 1
ATOM 669 C CA . PRO A 1 82 ? -12.959 1.098 21.468 1.00 91.25 82 PRO A CA 1
ATOM 670 C C . PRO A 1 82 ? -11.443 1.165 21.694 1.00 91.25 82 PRO A C 1
ATOM 672 O O . PRO A 1 82 ? -10.670 0.619 20.905 1.00 91.25 82 PRO A O 1
ATOM 675 N N . LYS A 1 83 ? -10.999 1.846 22.761 1.00 88.94 83 LYS A N 1
ATOM 676 C CA . LYS A 1 83 ? -9.569 2.130 23.024 1.00 88.94 83 LYS A CA 1
ATOM 677 C C . LYS A 1 83 ? -8.696 0.871 23.057 1.00 88.94 83 LYS A C 1
ATOM 679 O O . LYS A 1 83 ? -7.545 0.917 22.631 1.00 88.94 83 LYS A O 1
ATOM 684 N N . ASP A 1 84 ? -9.252 -0.237 23.526 1.00 92.50 84 ASP A N 1
ATOM 685 C CA . ASP A 1 84 ? -8.649 -1.570 23.564 1.00 92.50 84 ASP A CA 1
ATOM 686 C C . ASP A 1 84 ? -8.398 -2.163 22.165 1.00 92.50 84 ASP A C 1
ATOM 688 O O . ASP A 1 84 ? -7.467 -2.946 21.985 1.00 92.50 84 ASP A O 1
ATOM 692 N N . GLN A 1 85 ? -9.162 -1.746 21.152 1.00 90.25 85 GLN A N 1
ATOM 693 C CA . GLN A 1 85 ? -9.109 -2.294 19.791 1.00 90.25 85 GLN A CA 1
ATOM 694 C C . GLN A 1 85 ? -8.517 -1.330 18.756 1.00 90.25 85 GLN A C 1
ATOM 696 O O . GLN A 1 85 ? -8.185 -1.760 17.649 1.00 90.25 85 GLN A O 1
ATOM 701 N N . VAL A 1 86 ? -8.310 -0.052 19.105 1.00 92.38 86 VAL A N 1
ATOM 702 C CA . VAL A 1 86 ? -7.733 0.982 18.217 1.00 92.38 86 VAL A CA 1
ATOM 703 C C . VAL A 1 86 ? -6.444 0.507 17.544 1.00 92.38 86 VAL A C 1
ATOM 705 O O . VAL A 1 86 ? -6.237 0.744 16.350 1.00 92.38 86 VAL A O 1
ATOM 708 N N . TYR A 1 87 ? -5.571 -0.183 18.284 1.00 91.88 87 TYR A N 1
ATOM 709 C CA . TYR A 1 87 ? -4.323 -0.680 17.715 1.00 91.88 87 TYR A CA 1
ATOM 710 C C . TYR A 1 87 ? -4.569 -1.691 16.591 1.00 91.88 87 TYR A C 1
ATOM 712 O O . TYR A 1 87 ? -4.044 -1.529 15.488 1.00 91.88 87 TYR A O 1
ATOM 720 N N . ALA A 1 88 ? -5.378 -2.716 16.863 1.00 90.44 88 ALA A N 1
ATOM 721 C CA . ALA A 1 88 ? -5.627 -3.807 15.931 1.00 90.44 88 ALA A CA 1
ATOM 722 C C . ALA A 1 88 ? -6.431 -3.344 14.710 1.00 90.44 88 ALA A C 1
ATOM 724 O O . ALA A 1 88 ? -6.064 -3.679 13.586 1.00 90.44 88 ALA A O 1
ATOM 725 N N . LEU A 1 89 ? -7.481 -2.553 14.941 1.00 90.25 89 LEU A N 1
ATOM 726 C CA . LEU A 1 89 ? -8.427 -2.127 13.912 1.00 90.25 89 LEU A CA 1
ATOM 727 C C . LEU A 1 89 ? -7.911 -0.958 13.066 1.00 90.25 89 LEU A C 1
ATOM 729 O O . LEU A 1 89 ? -8.292 -0.851 11.909 1.00 90.25 89 LEU A O 1
ATOM 733 N N . LYS A 1 90 ? -7.046 -0.086 13.606 1.00 90.12 90 LYS A N 1
ATOM 734 C CA . LYS A 1 90 ? -6.626 1.152 12.923 1.00 90.12 90 LYS A CA 1
ATOM 735 C C . LYS A 1 90 ? -5.109 1.271 12.797 1.00 90.12 90 LYS A C 1
ATOM 737 O O . LYS A 1 90 ? -4.576 1.275 11.686 1.00 90.12 90 LYS A O 1
ATOM 742 N N . LEU A 1 91 ? -4.393 1.339 13.920 1.00 92.38 91 LEU A N 1
ATOM 743 C CA . LEU A 1 91 ? -2.975 1.734 13.919 1.00 92.38 91 LEU A CA 1
ATOM 744 C C . LEU A 1 91 ? -2.056 0.715 13.239 1.00 92.38 91 LEU A C 1
ATOM 746 O O . LEU A 1 91 ? -1.107 1.102 12.559 1.00 92.38 91 LEU A O 1
ATOM 750 N N . LYS A 1 92 ? -2.333 -0.583 13.383 1.00 93.75 92 LYS A N 1
ATOM 751 C CA . LYS A 1 92 ? -1.507 -1.644 12.798 1.00 93.75 92 LYS A CA 1
ATOM 752 C C . LYS A 1 92 ? -1.504 -1.594 11.271 1.00 93.75 92 LYS A C 1
ATOM 754 O O . LYS A 1 92 ? -0.433 -1.622 10.670 1.00 93.75 92 LYS A O 1
ATOM 759 N N . GLY A 1 93 ? -2.678 -1.483 10.648 1.00 93.62 93 GLY A N 1
ATOM 760 C CA . GLY A 1 93 ? -2.783 -1.360 9.191 1.00 93.62 93 GLY A CA 1
ATOM 761 C C . GLY A 1 93 ? -2.119 -0.081 8.679 1.00 93.62 93 GLY A C 1
ATOM 762 O O . GLY A 1 93 ? -1.335 -0.131 7.736 1.00 93.62 93 GLY A O 1
ATOM 763 N N . VAL A 1 94 ? -2.333 1.044 9.372 1.00 94.19 94 VAL A N 1
ATOM 764 C CA . VAL A 1 94 ? -1.685 2.328 9.049 1.00 94.19 94 VAL A CA 1
ATOM 765 C C . VAL A 1 94 ? -0.156 2.222 9.119 1.00 94.19 94 VAL A C 1
ATOM 767 O O . VAL A 1 94 ? 0.540 2.683 8.216 1.00 94.19 94 VAL A O 1
ATOM 770 N N . SER A 1 95 ? 0.388 1.563 10.145 1.00 95.62 95 SER A N 1
ATOM 771 C CA . SER A 1 95 ? 1.832 1.326 10.275 1.00 95.62 95 SER A CA 1
ATOM 772 C C . SER A 1 95 ? 2.403 0.503 9.109 1.00 95.62 95 SER A C 1
ATOM 774 O O . SER A 1 95 ? 3.489 0.810 8.603 1.00 95.62 95 SER A O 1
ATOM 776 N N . ILE A 1 96 ? 1.659 -0.498 8.626 1.00 95.56 96 ILE A N 1
ATOM 777 C CA . ILE A 1 96 ? 2.047 -1.274 7.440 1.00 95.56 96 ILE A CA 1
ATOM 778 C C . ILE A 1 96 ? 2.034 -0.382 6.194 1.00 95.56 96 ILE A C 1
ATOM 780 O O . ILE A 1 96 ? 2.995 -0.416 5.432 1.00 95.56 96 ILE A O 1
ATOM 784 N N . CYS A 1 97 ? 1.025 0.477 6.015 1.00 95.06 97 CYS A N 1
ATOM 785 C CA . CYS A 1 97 ? 0.987 1.440 4.909 1.00 95.06 97 CYS A CA 1
ATOM 786 C C . CYS A 1 97 ? 2.195 2.385 4.897 1.00 95.06 97 CYS A C 1
ATOM 788 O O . CYS A 1 97 ? 2.784 2.594 3.840 1.00 95.06 97 CYS A O 1
ATOM 790 N N . PHE A 1 98 ? 2.629 2.893 6.054 1.00 94.25 98 PHE A N 1
ATOM 791 C CA . PHE A 1 98 ? 3.860 3.691 6.132 1.00 94.25 98 PHE A CA 1
ATOM 792 C C . PHE A 1 98 ? 5.113 2.886 5.780 1.00 94.25 98 PHE A C 1
ATOM 794 O O . PHE A 1 98 ? 6.015 3.398 5.118 1.00 94.25 98 PHE A O 1
ATOM 801 N N . SER A 1 99 ? 5.164 1.616 6.183 1.00 92.56 99 SER A N 1
ATOM 802 C CA . SER A 1 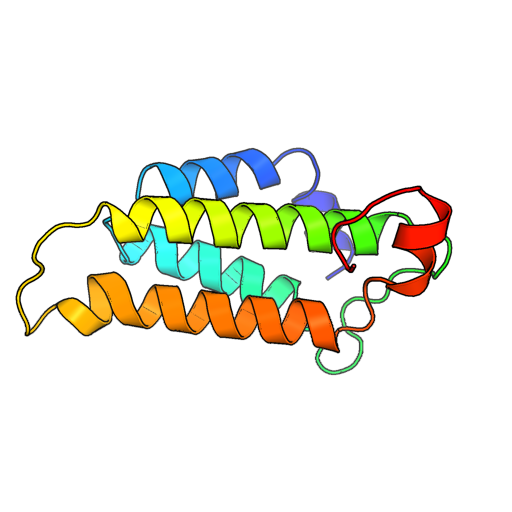99 ? 6.265 0.720 5.815 1.00 92.56 99 SER A CA 1
ATOM 803 C C . SER A 1 99 ? 6.305 0.471 4.302 1.00 92.56 99 SER A C 1
ATOM 805 O O . SER A 1 99 ? 7.383 0.517 3.710 1.00 92.56 99 SER A O 1
ATOM 807 N N . MET A 1 100 ? 5.138 0.285 3.670 1.00 93.25 100 MET A N 1
ATOM 808 C CA . MET A 1 100 ? 5.001 0.187 2.211 1.00 93.25 100 MET A CA 1
ATOM 809 C C . MET A 1 100 ? 5.469 1.462 1.519 1.00 93.25 100 MET A C 1
ATOM 811 O O . MET A 1 100 ? 6.274 1.385 0.598 1.00 93.25 100 MET A O 1
ATOM 815 N N . LEU A 1 101 ? 5.011 2.627 1.986 1.00 91.56 101 LEU A N 1
ATOM 816 C CA . LEU A 1 101 ? 5.393 3.921 1.424 1.00 91.56 101 LEU A CA 1
ATOM 817 C C . LEU A 1 101 ? 6.910 4.124 1.489 1.00 91.56 101 LEU A C 1
ATOM 819 O O . LEU A 1 101 ? 7.535 4.453 0.485 1.00 91.56 101 LEU A O 1
ATOM 823 N N . LYS A 1 102 ? 7.519 3.852 2.649 1.00 90.25 102 LYS A N 1
ATOM 824 C CA . LYS A 1 102 ? 8.975 3.905 2.813 1.00 90.25 102 LYS A CA 1
ATOM 825 C C . LYS A 1 102 ? 9.679 2.995 1.806 1.00 90.25 102 LYS A C 1
ATOM 827 O O . LYS A 1 102 ? 10.613 3.436 1.146 1.00 90.25 102 LYS A O 1
ATOM 832 N N . ALA A 1 103 ? 9.241 1.742 1.691 1.00 88.25 103 ALA A N 1
ATOM 833 C CA . ALA A 1 103 ? 9.849 0.771 0.787 1.00 88.25 103 ALA A CA 1
ATOM 834 C C . ALA A 1 103 ? 9.674 1.150 -0.693 1.00 88.25 103 ALA A C 1
ATOM 836 O O . ALA A 1 103 ? 10.603 0.966 -1.474 1.00 88.25 103 ALA A O 1
ATOM 837 N N . ALA A 1 104 ? 8.525 1.717 -1.066 1.00 86.12 104 ALA A N 1
ATOM 838 C CA . ALA A 1 104 ? 8.253 2.190 -2.419 1.00 86.12 104 ALA A CA 1
ATOM 839 C C . ALA A 1 104 ? 9.193 3.340 -2.813 1.00 86.12 104 ALA A C 1
ATOM 841 O O . ALA A 1 104 ? 9.723 3.344 -3.921 1.00 86.12 104 ALA A O 1
ATOM 842 N N . LEU A 1 105 ? 9.451 4.269 -1.885 1.00 83.12 105 LEU A N 1
ATOM 843 C CA . LEU A 1 105 ? 10.339 5.415 -2.102 1.00 83.12 105 LEU A CA 1
ATOM 844 C C . LEU A 1 105 ? 11.829 5.036 -2.068 1.00 83.12 105 LEU A C 1
ATOM 846 O O . LEU A 1 105 ? 12.618 5.592 -2.824 1.00 83.12 105 LEU A O 1
ATOM 850 N N . SER A 1 106 ? 12.234 4.086 -1.218 1.00 81.75 106 SER A N 1
ATOM 851 C CA . SER A 1 106 ? 13.643 3.686 -1.073 1.00 81.75 106 SER A CA 1
ATOM 852 C C . SER A 1 106 ? 14.058 2.491 -1.939 1.00 81.75 106 SER A C 1
ATOM 854 O O . SER A 1 106 ? 15.221 2.101 -1.916 1.00 81.75 106 SER A O 1
ATOM 856 N N . GLY A 1 107 ? 13.117 1.836 -2.622 1.00 72.75 107 GLY A N 1
ATOM 857 C CA . GLY A 1 107 ? 13.337 0.559 -3.312 1.00 72.75 107 GLY A CA 1
ATOM 858 C C . GLY A 1 107 ? 13.980 0.660 -4.696 1.00 72.75 107 GLY A C 1
ATOM 859 O O . GLY A 1 107 ? 14.162 -0.372 -5.342 1.00 72.75 107 GLY A O 1
ATOM 860 N N . SER A 1 108 ? 14.305 1.878 -5.145 1.00 71.69 108 SER A N 1
ATOM 861 C CA . SER A 1 108 ? 14.851 2.192 -6.476 1.00 71.69 108 SER A CA 1
ATOM 862 C C . SER A 1 108 ? 14.015 1.647 -7.643 1.00 71.69 108 SER A C 1
ATOM 864 O O . SER A 1 108 ? 14.544 1.395 -8.721 1.00 71.69 108 SER A O 1
ATOM 866 N N . TYR A 1 109 ? 12.709 1.447 -7.439 1.00 69.75 109 TYR A N 1
ATOM 867 C CA . TYR A 1 109 ? 11.813 0.896 -8.461 1.00 69.75 109 TYR A CA 1
ATOM 868 C C . TYR A 1 109 ? 11.403 1.911 -9.514 1.00 69.75 109 TYR A C 1
ATOM 870 O O . TYR A 1 109 ? 11.099 1.533 -10.641 1.00 69.75 109 TYR A O 1
ATOM 878 N N . VAL A 1 110 ? 11.360 3.188 -9.140 1.00 67.12 110 VAL A N 1
ATOM 879 C CA . VAL A 1 110 ? 11.004 4.254 -10.062 1.00 67.12 110 VAL A CA 1
ATOM 880 C C . VAL A 1 110 ? 12.094 5.298 -10.068 1.00 67.12 110 VAL A C 1
ATOM 882 O O . VAL A 1 110 ? 12.509 5.805 -9.027 1.00 67.12 110 VAL A O 1
ATOM 885 N N . ASN A 1 111 ? 12.551 5.622 -11.270 1.00 67.62 111 ASN A N 1
ATOM 886 C CA . ASN A 1 111 ? 13.426 6.752 -11.474 1.00 67.62 111 ASN A CA 1
ATOM 887 C C . ASN A 1 111 ? 12.549 8.008 -11.491 1.00 67.62 111 ASN A C 1
ATOM 889 O O . ASN A 1 111 ? 11.939 8.339 -12.505 1.00 67.62 111 ASN A O 1
ATOM 893 N N . PHE A 1 112 ? 12.418 8.658 -10.334 1.00 67.12 112 PHE A N 1
ATOM 894 C CA . PHE A 1 112 ? 11.497 9.780 -10.132 1.00 67.12 112 PHE A CA 1
ATOM 895 C C . PHE A 1 112 ? 11.734 10.953 -11.112 1.00 67.12 112 PHE A C 1
ATOM 897 O O . PHE A 1 112 ? 10.805 11.682 -11.442 1.00 67.12 112 PHE A O 1
ATOM 904 N N . GLY A 1 113 ? 12.937 11.075 -11.688 1.00 62.06 113 GLY A N 1
ATOM 905 C CA . GLY A 1 113 ? 13.227 12.050 -12.749 1.00 62.06 113 GLY A CA 1
ATOM 906 C C . GLY A 1 113 ? 12.475 11.812 -14.068 1.00 62.06 113 GLY A C 1
ATOM 907 O O . GLY A 1 113 ? 12.384 12.717 -14.893 1.00 62.06 113 GLY A O 1
ATOM 908 N N . VAL A 1 114 ? 11.909 10.619 -14.268 1.00 65.56 114 VAL A N 1
ATOM 909 C CA . VAL A 1 114 ? 11.174 10.243 -15.482 1.00 65.56 114 VAL A CA 1
ATOM 910 C C . VAL A 1 114 ? 9.709 10.706 -15.436 1.00 65.56 114 VAL A C 1
ATOM 912 O O . VAL A 1 114 ? 9.107 10.890 -16.488 1.00 65.56 114 VAL A O 1
ATOM 915 N N . PHE A 1 115 ? 9.142 10.990 -14.255 1.00 66.75 115 PHE A N 1
ATOM 916 C CA . PHE A 1 115 ? 7.783 11.553 -14.142 1.00 66.75 115 PHE A CA 1
ATOM 917 C C . PHE A 1 115 ? 7.679 12.895 -14.873 1.00 66.75 115 PHE A C 1
ATOM 919 O O . PHE A 1 115 ? 6.776 13.091 -15.683 1.00 66.75 115 PHE A O 1
ATOM 926 N N . ARG A 1 116 ? 8.696 13.754 -14.722 1.00 61.50 116 ARG A N 1
ATOM 927 C CA . ARG A 1 116 ? 8.800 15.022 -15.457 1.00 61.50 116 ARG A CA 1
ATOM 928 C C . ARG A 1 116 ? 8.908 14.831 -16.974 1.00 61.50 116 ARG A C 1
ATOM 930 O O . ARG A 1 116 ? 8.432 15.671 -17.728 1.00 61.50 116 ARG A O 1
ATOM 937 N N . LEU A 1 117 ? 9.510 13.728 -17.430 1.00 60.31 117 LEU A N 1
ATOM 938 C CA . LEU A 1 117 ? 9.608 13.394 -18.856 1.00 60.31 117 LEU A CA 1
ATOM 939 C C . LEU A 1 117 ? 8.247 12.976 -19.444 1.00 60.31 117 LEU A C 1
ATOM 941 O O . LEU A 1 117 ? 8.004 13.202 -20.626 1.00 60.31 117 LEU A O 1
ATOM 945 N N . TYR A 1 118 ? 7.364 12.400 -18.622 1.00 62.91 118 TYR A N 1
ATOM 946 C CA . TYR A 1 118 ? 6.010 11.993 -19.013 1.00 62.91 118 TYR A CA 1
ATOM 947 C C . TYR A 1 118 ? 4.921 13.027 -18.680 1.00 62.91 118 TYR A C 1
ATOM 949 O O . TYR A 1 118 ? 3.753 12.769 -18.964 1.00 62.91 118 TYR A O 1
ATOM 957 N N . GLY A 1 119 ? 5.286 14.188 -18.124 1.00 60.94 119 GLY A N 1
ATOM 958 C CA . GLY A 1 119 ? 4.328 15.223 -17.720 1.00 60.94 119 GLY A CA 1
ATOM 959 C C . GLY A 1 119 ? 3.443 14.807 -16.541 1.00 60.94 119 GLY A C 1
ATOM 960 O O . GLY A 1 119 ? 2.279 15.190 -16.492 1.00 60.94 119 GLY A O 1
ATOM 961 N N . ASP A 1 120 ? 3.963 13.966 -15.645 1.00 67.81 120 ASP A N 1
ATOM 962 C CA . ASP A 1 120 ? 3.287 13.585 -14.406 1.00 67.81 120 ASP A CA 1
ATOM 963 C C . ASP A 1 120 ? 3.740 14.515 -13.268 1.00 67.81 120 ASP A C 1
ATOM 965 O O . ASP A 1 1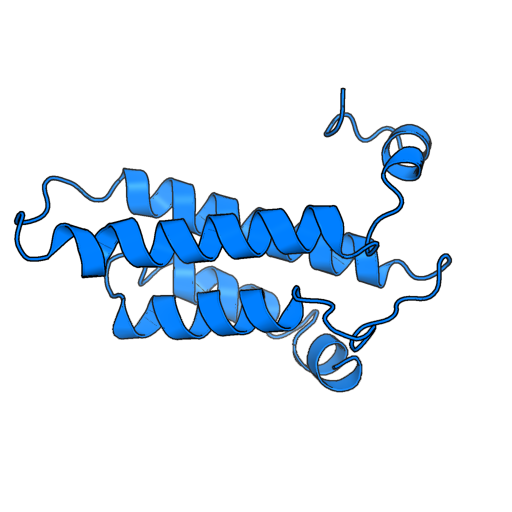20 ? 4.908 14.498 -12.868 1.00 67.81 120 ASP A O 1
ATOM 969 N N . ASP A 1 121 ? 2.801 15.320 -12.766 1.00 61.06 121 ASP A N 1
ATOM 970 C CA . ASP A 1 121 ? 3.019 16.351 -11.742 1.00 61.06 121 ASP A CA 1
ATOM 971 C C . ASP A 1 121 ? 3.038 15.787 -10.307 1.00 61.06 121 ASP A C 1
ATOM 973 O O . ASP A 1 121 ? 3.072 16.543 -9.343 1.00 61.06 121 ASP A O 1
ATOM 977 N N . ALA A 1 122 ? 3.012 14.463 -10.108 1.00 59.12 122 ALA A N 1
ATOM 978 C CA . ALA A 1 122 ? 2.933 13.859 -8.772 1.00 59.12 122 ALA A CA 1
ATOM 979 C C . ALA A 1 122 ? 4.134 14.146 -7.833 1.00 59.12 122 ALA A C 1
ATOM 981 O O . ALA A 1 122 ? 4.107 13.711 -6.678 1.00 59.12 122 ALA A O 1
ATOM 982 N N . LEU A 1 123 ? 5.191 14.813 -8.314 1.00 51.94 123 LEU A N 1
ATOM 983 C CA . LEU A 1 123 ? 6.428 15.105 -7.577 1.00 51.94 123 LEU A CA 1
ATOM 984 C C . LEU A 1 123 ? 6.779 16.600 -7.451 1.00 51.94 123 LEU A C 1
ATOM 986 O O . LEU A 1 123 ? 7.752 16.892 -6.752 1.00 51.94 123 LEU A O 1
ATOM 990 N N . ASP A 1 124 ? 6.050 17.500 -8.120 1.00 47.78 124 ASP A N 1
ATOM 991 C CA . ASP A 1 124 ? 6.160 18.960 -7.918 1.00 47.78 124 ASP A CA 1
ATOM 992 C C . ASP A 1 124 ? 5.247 19.409 -6.757 1.00 47.78 124 ASP A C 1
ATOM 994 O O . ASP A 1 124 ? 5.663 20.313 -5.993 1.00 47.78 124 ASP A O 1
#

Radius of gyration: 15.32 Å; chains: 1; bounding box: 35×34×43 Å

Organism: NCBI:txid129469